Protein AF-A0A940L467-F1 (afdb_monomer_lite)

Structure (mmCIF, N/CA/C/O backbone):
data_AF-A0A940L467-F1
#
_entry.id   AF-A0A940L467-F1
#
loop_
_atom_site.group_PDB
_atom_site.id
_atom_site.type_symbol
_atom_site.label_atom_id
_atom_site.label_alt_id
_atom_site.label_comp_id
_atom_site.label_asym_id
_atom_site.label_entity_id
_atom_site.label_seq_id
_atom_site.pdbx_PDB_ins_code
_atom_site.Cartn_x
_atom_site.Cartn_y
_atom_site.Cartn_z
_atom_site.occupancy
_atom_site.B_iso_or_equiv
_atom_site.auth_seq_id
_atom_site.auth_comp_id
_atom_site.auth_asym_id
_atom_site.auth_atom_id
_atom_site.pdbx_PDB_model_num
ATOM 1 N N . MET A 1 1 ? -9.311 13.475 22.647 1.00 43.00 1 MET A N 1
ATOM 2 C CA . MET A 1 1 ? -8.194 13.855 21.749 1.00 43.00 1 MET A CA 1
ATOM 3 C C . MET A 1 1 ? -7.944 12.732 20.748 1.00 43.00 1 MET A C 1
ATOM 5 O O . MET A 1 1 ? -7.845 11.585 21.159 1.00 43.00 1 MET A O 1
ATOM 9 N N . ARG A 1 2 ? -7.899 13.014 19.436 1.00 59.56 2 ARG A N 1
ATOM 10 C CA . ARG A 1 2 ? -7.511 12.006 18.429 1.00 59.56 2 ARG A CA 1
ATOM 11 C C . ARG A 1 2 ? -5.994 11.835 18.475 1.00 59.56 2 ARG A C 1
ATOM 13 O O . ARG A 1 2 ? -5.294 12.589 17.809 1.00 59.56 2 ARG A O 1
ATOM 20 N N . THR A 1 3 ? -5.491 10.841 19.197 1.00 73.44 3 THR A N 1
ATOM 21 C CA . THR A 1 3 ? -4.083 10.448 19.069 1.00 73.44 3 THR A CA 1
ATOM 22 C C . THR A 1 3 ? -3.864 9.959 17.635 1.00 73.44 3 THR A C 1
ATOM 24 O O . THR A 1 3 ? -4.521 9.011 17.177 1.00 73.44 3 THR A O 1
ATOM 27 N N . ARG A 1 4 ? -3.038 10.689 16.878 1.00 77.44 4 ARG A N 1
ATOM 28 C CA . ARG A 1 4 ? -2.574 10.302 15.544 1.00 77.44 4 ARG A CA 1
ATOM 29 C C . ARG A 1 4 ? -1.198 9.674 15.703 1.00 77.44 4 ARG A C 1
ATOM 31 O O . ARG A 1 4 ? -0.318 10.248 16.333 1.00 77.44 4 ARG A O 1
ATOM 38 N N . PHE A 1 5 ? -1.026 8.489 15.138 1.00 86.00 5 PHE A N 1
ATOM 39 C CA . PHE A 1 5 ? 0.248 7.786 15.167 1.00 86.00 5 PHE A CA 1
ATOM 40 C C . PHE A 1 5 ? 1.121 8.286 14.016 1.00 86.00 5 PHE A C 1
ATOM 42 O O . PHE A 1 5 ? 1.163 7.680 12.949 1.00 86.00 5 PHE A O 1
ATOM 49 N N . HIS A 1 6 ? 1.801 9.413 14.238 1.00 88.94 6 HIS A N 1
ATOM 50 C CA . HIS A 1 6 ? 2.621 10.073 13.217 1.00 88.94 6 HIS A CA 1
ATOM 51 C C . HIS A 1 6 ? 3.687 9.144 12.624 1.00 88.94 6 HIS A C 1
ATOM 53 O O . HIS A 1 6 ? 3.903 9.159 11.418 1.00 88.94 6 HIS A O 1
ATOM 59 N N . PHE A 1 7 ? 4.282 8.269 13.439 1.00 92.25 7 PHE A N 1
ATOM 60 C CA . PHE A 1 7 ? 5.266 7.297 12.962 1.00 92.25 7 PHE A CA 1
ATOM 61 C C . PHE A 1 7 ? 4.680 6.302 11.947 1.00 92.25 7 PHE A C 1
ATOM 63 O O . PHE A 1 7 ? 5.348 5.959 10.977 1.00 92.25 7 PHE A O 1
ATOM 70 N N . LEU A 1 8 ? 3.424 5.874 12.124 1.00 92.44 8 LEU A N 1
ATOM 71 C CA . LEU A 1 8 ? 2.744 4.964 11.197 1.00 92.44 8 LEU A CA 1
ATOM 72 C C . LEU A 1 8 ? 2.378 5.670 9.893 1.00 92.44 8 LEU A C 1
ATOM 74 O O . LEU A 1 8 ? 2.470 5.077 8.820 1.00 92.44 8 LEU A O 1
ATOM 78 N N . ASP A 1 9 ? 1.985 6.940 9.968 1.00 92.38 9 ASP A N 1
ATOM 79 C CA . ASP A 1 9 ? 1.739 7.744 8.773 1.00 92.38 9 ASP A CA 1
ATOM 80 C C . ASP A 1 9 ? 3.039 7.965 7.975 1.00 92.38 9 ASP A C 1
ATOM 82 O O . ASP A 1 9 ? 3.027 7.791 6.754 1.00 92.38 9 ASP A O 1
ATOM 86 N N . SER A 1 10 ? 4.163 8.243 8.649 1.00 94.38 10 SER A N 1
ATOM 87 C CA . SER A 1 10 ? 5.491 8.348 8.024 1.00 94.38 10 SER A CA 1
ATOM 88 C C . SER A 1 10 ? 5.971 7.019 7.442 1.00 94.38 10 SER A C 1
ATOM 90 O O . SER A 1 10 ? 6.445 6.988 6.309 1.00 94.38 10 SER A O 1
ATOM 92 N N . LEU A 1 11 ? 5.798 5.909 8.169 1.00 94.88 11 LEU A N 1
ATOM 93 C CA . LEU A 1 11 ? 6.139 4.572 7.680 1.00 94.88 11 LEU A CA 1
ATOM 94 C C . LEU A 1 11 ? 5.351 4.244 6.412 1.00 94.88 11 LEU A C 1
ATOM 96 O O . LEU A 1 11 ? 5.938 3.808 5.426 1.00 94.88 11 LEU A O 1
ATOM 100 N N . ARG A 1 12 ? 4.037 4.508 6.412 1.00 94.56 12 ARG A N 1
ATOM 101 C CA . ARG A 1 12 ? 3.181 4.338 5.232 1.00 94.56 12 ARG A CA 1
ATOM 102 C C . ARG A 1 12 ? 3.682 5.179 4.061 1.00 94.56 12 ARG A C 1
ATOM 104 O O . ARG A 1 12 ? 3.746 4.668 2.950 1.00 94.56 12 ARG A O 1
ATOM 111 N N . ALA A 1 13 ? 4.013 6.450 4.287 1.00 95.25 13 ALA A N 1
ATOM 112 C CA . ALA A 1 13 ? 4.529 7.319 3.233 1.00 95.25 13 ALA A CA 1
ATOM 113 C C . ALA A 1 13 ? 5.839 6.769 2.646 1.00 95.25 13 ALA A C 1
ATOM 115 O O . ALA A 1 13 ? 5.965 6.660 1.428 1.00 95.25 13 ALA A O 1
ATOM 116 N N . PHE A 1 14 ? 6.763 6.335 3.505 1.00 96.25 14 PHE A N 1
ATOM 117 C CA . PHE A 1 14 ? 8.026 5.726 3.099 1.00 96.25 14 PHE A CA 1
ATOM 118 C C . PHE A 1 14 ? 7.813 4.488 2.219 1.00 96.25 14 PHE A C 1
ATOM 120 O O . PHE A 1 14 ? 8.327 4.432 1.102 1.00 96.25 14 PHE A O 1
ATOM 127 N N . VAL A 1 15 ? 6.987 3.530 2.656 1.00 96.38 15 VAL A N 1
ATOM 128 C CA . VAL A 1 15 ? 6.728 2.326 1.850 1.00 96.38 15 VAL A CA 1
ATOM 129 C C . VAL A 1 15 ? 5.980 2.625 0.546 1.00 96.38 15 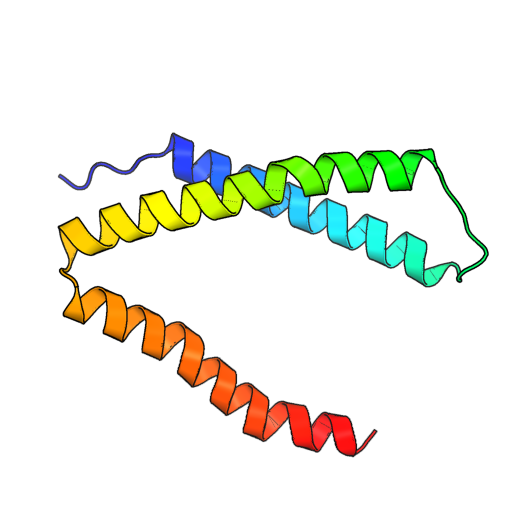VAL A C 1
ATOM 131 O O . VAL A 1 15 ? 6.208 1.936 -0.445 1.00 96.38 15 VAL A O 1
ATOM 134 N N . MET A 1 16 ? 5.139 3.666 0.492 1.00 96.50 16 MET A N 1
ATOM 135 C CA . MET A 1 16 ? 4.481 4.094 -0.752 1.00 96.50 16 MET A CA 1
ATOM 136 C C . MET A 1 16 ? 5.484 4.641 -1.774 1.00 96.50 16 MET A C 1
ATOM 138 O O . MET A 1 16 ? 5.409 4.278 -2.946 1.00 96.50 16 MET A O 1
ATOM 142 N N . VAL A 1 17 ? 6.459 5.449 -1.340 1.00 97.00 17 VAL A N 1
ATOM 143 C CA . VAL A 1 17 ? 7.508 5.984 -2.229 1.00 97.00 17 VAL A CA 1
ATOM 144 C C . VAL A 1 17 ? 8.376 4.861 -2.798 1.00 97.00 17 VAL A C 1
ATOM 146 O O . VAL A 1 17 ? 8.642 4.837 -3.998 1.00 97.00 17 VAL A O 1
ATOM 149 N N . ILE A 1 18 ? 8.747 3.875 -1.977 1.00 96.44 18 ILE A N 1
ATOM 150 C CA . ILE A 1 18 ? 9.484 2.683 -2.436 1.00 96.44 18 ILE A CA 1
ATOM 151 C C . ILE A 1 18 ? 8.699 1.931 -3.516 1.00 96.44 18 ILE A C 1
ATOM 153 O O . ILE A 1 18 ? 9.296 1.429 -4.464 1.00 96.44 18 ILE A O 1
ATOM 157 N N . GLY A 1 19 ? 7.368 1.867 -3.400 1.00 96.06 19 GLY A N 1
ATOM 158 C CA . GLY A 1 19 ? 6.502 1.268 -4.417 1.00 96.06 19 GLY A CA 1
ATOM 159 C C . GLY A 1 19 ? 6.590 1.975 -5.772 1.00 96.06 19 GLY A C 1
ATOM 160 O O . GLY A 1 19 ? 6.697 1.305 -6.796 1.00 96.06 19 GLY A O 1
ATOM 161 N N . VAL A 1 20 ? 6.616 3.311 -5.787 1.00 96.06 20 VAL A N 1
ATOM 162 C CA . VAL A 1 20 ? 6.773 4.097 -7.026 1.00 96.06 20 VAL A CA 1
ATOM 163 C C . VAL A 1 20 ? 8.120 3.806 -7.689 1.00 96.06 20 VAL A C 1
ATOM 165 O O . VAL A 1 20 ? 8.164 3.520 -8.883 1.00 96.06 20 VAL A O 1
ATOM 168 N N . VAL A 1 21 ? 9.208 3.805 -6.911 1.00 95.81 21 VAL A N 1
ATOM 169 C CA . VAL A 1 21 ? 10.553 3.481 -7.419 1.00 95.81 21 VAL A CA 1
ATOM 170 C C . VAL A 1 21 ? 10.606 2.050 -7.960 1.00 95.81 21 VAL A C 1
ATOM 172 O O . VAL A 1 21 ? 11.135 1.825 -9.044 1.00 95.81 21 VAL A O 1
ATOM 175 N N . TYR A 1 22 ? 10.007 1.094 -7.246 1.00 95.44 22 TYR A N 1
ATOM 176 C CA . TYR A 1 22 ? 9.909 -0.300 -7.681 1.00 95.44 22 TYR A CA 1
ATOM 177 C C . TYR A 1 22 ? 9.227 -0.420 -9.052 1.00 95.44 22 TYR A C 1
ATOM 179 O O . TYR A 1 22 ? 9.772 -1.056 -9.950 1.00 95.44 22 TYR A O 1
ATOM 187 N N . HIS A 1 23 ? 8.070 0.225 -9.242 1.00 94.62 23 HIS A N 1
ATOM 188 C CA . HIS A 1 23 ? 7.347 0.166 -10.515 1.00 94.62 23 HIS A CA 1
ATOM 189 C C . HIS A 1 23 ? 8.076 0.883 -11.656 1.00 94.62 23 HIS A C 1
ATOM 191 O O . HIS A 1 23 ? 8.023 0.411 -12.788 1.00 94.62 23 HIS A O 1
ATOM 197 N N . ALA A 1 24 ? 8.794 1.973 -11.373 1.00 93.75 24 ALA A N 1
ATOM 198 C CA . ALA A 1 24 ? 9.603 2.658 -12.379 1.00 93.75 24 ALA A CA 1
ATOM 199 C C . ALA A 1 24 ? 10.752 1.772 -12.895 1.00 93.75 24 ALA A C 1
ATOM 201 O O . ALA A 1 24 ? 10.978 1.692 -14.101 1.00 93.75 24 ALA A O 1
ATOM 202 N N . ILE A 1 25 ? 11.447 1.069 -11.992 1.00 92.19 25 ILE A N 1
ATOM 203 C CA . ILE A 1 25 ? 12.509 0.125 -12.370 1.00 92.19 25 ILE A CA 1
ATOM 204 C C . ILE A 1 25 ? 11.912 -1.061 -13.139 1.00 92.19 25 ILE A C 1
ATOM 206 O O . ILE A 1 25 ? 12.438 -1.413 -14.191 1.00 92.19 25 ILE A O 1
ATOM 210 N N . GLN A 1 26 ? 10.805 -1.639 -12.655 1.00 90.69 26 GLN A N 1
ATOM 211 C CA . GLN A 1 26 ? 10.135 -2.772 -13.305 1.00 90.69 26 GLN A CA 1
ATOM 212 C C . GLN A 1 26 ? 9.721 -2.437 -14.745 1.00 90.69 26 GLN A C 1
ATOM 214 O O . GLN A 1 26 ? 10.058 -3.178 -15.663 1.00 90.69 26 GLN A O 1
ATOM 219 N N . MET A 1 27 ? 9.082 -1.282 -14.959 1.00 89.88 27 MET A N 1
ATOM 220 C CA . MET A 1 27 ? 8.689 -0.812 -16.293 1.00 89.88 27 MET A CA 1
ATOM 221 C C . MET A 1 27 ? 9.902 -0.654 -17.225 1.00 89.88 27 MET A C 1
ATOM 223 O O . MET A 1 27 ? 9.841 -1.009 -18.400 1.00 89.88 27 MET A O 1
ATOM 227 N N . GLY A 1 28 ? 11.024 -0.150 -16.702 1.00 87.62 28 GLY A N 1
ATOM 228 C CA . GLY A 1 28 ? 12.264 -0.003 -17.467 1.00 87.62 28 GLY A CA 1
ATOM 229 C C . GLY A 1 28 ? 12.981 -1.321 -17.784 1.00 87.62 28 GLY A C 1
ATOM 230 O O . GLY A 1 28 ? 13.799 -1.354 -18.703 1.00 87.62 28 GLY A O 1
ATOM 231 N N . LEU A 1 29 ? 12.721 -2.393 -17.033 1.00 86.25 29 LEU A N 1
ATOM 232 C CA . LEU A 1 29 ? 13.223 -3.736 -17.338 1.00 86.25 29 LEU A CA 1
ATOM 233 C C . LEU A 1 29 ? 12.329 -4.434 -18.366 1.00 86.25 29 LEU A C 1
ATOM 235 O O . LEU A 1 29 ? 12.839 -4.922 -19.368 1.00 86.25 29 LEU A O 1
ATOM 239 N N . GLU A 1 30 ? 11.009 -4.407 -18.171 1.00 83.81 30 GLU A N 1
ATOM 240 C CA . GLU A 1 30 ? 10.033 -4.998 -19.101 1.00 83.81 30 GLU A CA 1
ATOM 241 C C . GLU A 1 30 ? 10.116 -4.366 -20.500 1.00 83.81 30 GLU A C 1
ATOM 243 O O . GLU A 1 30 ? 10.051 -5.063 -21.509 1.00 83.81 30 GLU A O 1
ATOM 248 N N . GLY A 1 31 ? 10.360 -3.053 -20.582 1.00 81.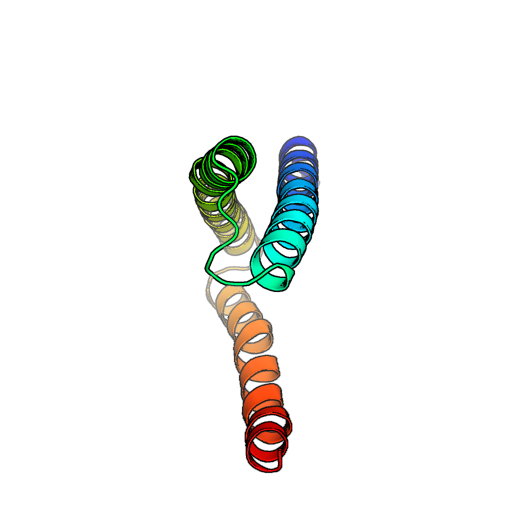81 31 GLY A N 1
ATOM 249 C CA . GLY A 1 31 ? 10.513 -2.345 -21.857 1.00 81.81 31 GLY A CA 1
ATOM 250 C C . GLY A 1 31 ? 11.759 -2.720 -22.674 1.00 81.81 31 GLY A C 1
ATOM 251 O O . GLY A 1 31 ? 11.880 -2.279 -23.815 1.00 81.81 31 GLY A O 1
ATOM 252 N N . ARG A 1 32 ? 12.695 -3.506 -22.121 1.00 79.94 32 ARG A N 1
ATOM 253 C CA . ARG A 1 32 ? 13.930 -3.934 -22.808 1.00 79.94 32 ARG A CA 1
ATOM 254 C C . ARG A 1 32 ? 13.833 -5.321 -23.455 1.00 79.94 32 ARG A C 1
ATOM 256 O O . ARG A 1 32 ? 14.775 -5.728 -24.134 1.00 79.94 32 ARG A O 1
ATOM 263 N N . GLY A 1 33 ? 12.692 -5.996 -23.309 1.00 75.31 33 GLY A N 1
ATOM 264 C CA . GLY A 1 33 ? 12.418 -7.314 -23.884 1.00 75.31 33 GLY A CA 1
ATOM 265 C C . GLY A 1 33 ? 12.958 -8.480 -23.049 1.00 75.31 33 GLY A C 1
ATOM 266 O O . GLY A 1 33 ? 13.881 -8.326 -22.253 1.00 75.31 33 GLY A O 1
ATOM 267 N N . ASP A 1 34 ? 12.391 -9.669 -23.269 1.00 73.69 34 ASP A N 1
ATOM 268 C CA . ASP A 1 34 ? 12.569 -10.860 -22.416 1.00 73.69 34 ASP A CA 1
ATOM 269 C C . ASP A 1 34 ? 14.019 -11.359 -22.284 1.00 73.69 34 ASP A C 1
ATOM 271 O O . ASP A 1 34 ? 14.360 -12.048 -21.325 1.00 73.69 34 ASP A O 1
ATOM 275 N N . ASN A 1 35 ? 14.897 -10.994 -23.223 1.00 73.19 35 ASN A N 1
ATOM 276 C CA . ASN A 1 35 ? 16.307 -11.395 -23.217 1.00 73.19 35 ASN A CA 1
ATOM 277 C C . ASN A 1 35 ? 17.204 -10.471 -22.372 1.00 73.19 35 ASN A C 1
ATOM 279 O O . ASN A 1 35 ? 18.402 -10.728 -22.243 1.00 73.19 35 ASN A O 1
ATOM 283 N N . PHE A 1 36 ? 16.661 -9.383 -21.819 1.00 74.19 36 PHE A N 1
ATOM 284 C CA . PHE A 1 36 ? 17.417 -8.433 -21.014 1.00 74.19 36 PHE A CA 1
ATOM 285 C C . PHE A 1 36 ? 17.413 -8.853 -19.538 1.00 74.19 36 PHE A C 1
ATOM 287 O O . PHE A 1 36 ? 16.434 -8.661 -18.818 1.00 74.19 36 PHE A O 1
ATOM 294 N N . HIS A 1 37 ? 18.524 -9.435 -19.080 1.00 78.88 37 HIS A N 1
ATOM 295 C CA . HIS A 1 37 ? 18.675 -9.912 -17.707 1.00 78.88 37 HIS A CA 1
ATOM 296 C C . HIS A 1 37 ? 19.693 -9.064 -16.933 1.00 78.88 37 HIS A C 1
ATOM 298 O O . HIS A 1 37 ? 20.882 -9.088 -17.236 1.00 78.88 37 HIS A O 1
ATOM 304 N N . GLU A 1 38 ? 19.227 -8.351 -15.904 1.00 86.56 38 GLU A N 1
ATOM 305 C CA . GLU A 1 38 ? 20.051 -7.520 -15.011 1.00 86.56 38 GLU A CA 1
ATOM 306 C C . GLU A 1 38 ? 19.960 -8.041 -13.565 1.00 86.56 38 GLU A C 1
ATOM 308 O O . GLU A 1 38 ? 19.119 -7.569 -12.788 1.00 86.56 38 GLU A O 1
ATOM 313 N N . PRO A 1 39 ? 20.820 -9.000 -13.161 1.00 89.12 39 PRO A N 1
ATOM 314 C CA . PRO A 1 39 ? 20.708 -9.699 -11.877 1.00 89.12 39 PRO A CA 1
ATOM 315 C C . PRO A 1 39 ? 20.684 -8.767 -10.663 1.00 89.12 39 PRO A C 1
ATOM 317 O O . PRO A 1 39 ? 19.981 -9.013 -9.682 1.00 89.12 39 PRO A O 1
ATOM 320 N N . LEU A 1 40 ? 21.442 -7.669 -10.727 1.00 91.81 40 LEU A N 1
ATOM 321 C CA . LEU A 1 40 ? 21.513 -6.687 -9.651 1.00 91.81 40 LEU A CA 1
ATOM 322 C C . LEU A 1 40 ? 20.166 -5.982 -9.444 1.00 91.81 40 LEU A C 1
ATOM 324 O O . LEU A 1 40 ? 19.700 -5.873 -8.310 1.00 91.81 40 LEU A O 1
ATOM 328 N N . LEU A 1 41 ? 19.512 -5.550 -10.526 1.00 91.50 41 LEU A N 1
ATOM 329 C CA . LEU A 1 41 ? 18.209 -4.889 -10.448 1.00 91.50 41 LEU A CA 1
ATOM 330 C C . LEU A 1 41 ? 17.116 -5.872 -10.024 1.00 91.50 41 LEU A C 1
ATOM 332 O O . LEU A 1 41 ? 16.300 -5.531 -9.169 1.00 91.50 41 LEU A O 1
ATOM 336 N N . THR A 1 42 ? 17.139 -7.106 -10.532 1.00 90.75 42 THR A N 1
ATOM 337 C CA . THR A 1 42 ? 16.207 -8.161 -10.110 1.00 90.75 42 THR A CA 1
ATOM 338 C C . THR A 1 42 ? 16.315 -8.446 -8.610 1.00 90.75 42 THR A C 1
ATOM 340 O O . THR A 1 42 ? 15.295 -8.504 -7.921 1.00 90.75 42 THR A O 1
ATOM 343 N N . ASN A 1 43 ? 17.532 -8.543 -8.068 1.00 93.69 43 ASN A N 1
ATOM 344 C CA . ASN A 1 43 ? 17.746 -8.750 -6.633 1.00 93.69 43 ASN A CA 1
ATOM 345 C C . ASN A 1 43 ? 17.268 -7.554 -5.796 1.00 93.69 43 ASN A C 1
ATOM 347 O O . ASN A 1 43 ? 16.623 -7.745 -4.764 1.00 93.69 43 ASN A O 1
ATOM 351 N N . ILE A 1 44 ? 17.526 -6.321 -6.246 1.00 94.12 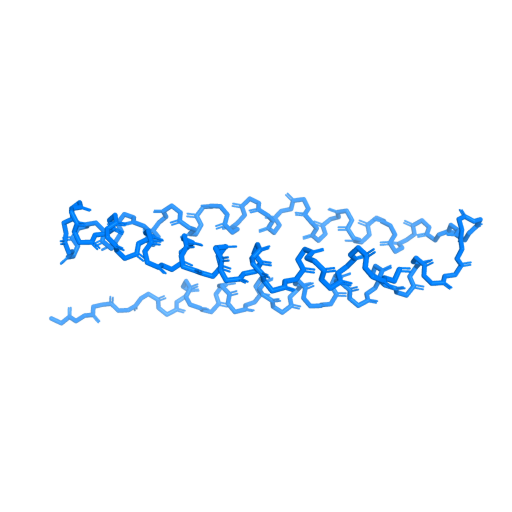44 ILE A N 1
ATOM 352 C CA . ILE A 1 44 ? 17.020 -5.107 -5.585 1.00 94.12 44 ILE A CA 1
ATOM 353 C C . ILE A 1 44 ? 15.489 -5.118 -5.546 1.00 94.12 44 ILE A C 1
ATOM 355 O O . ILE A 1 44 ? 14.899 -4.901 -4.487 1.00 94.12 44 ILE A O 1
ATOM 359 N N . LEU A 1 45 ? 14.839 -5.414 -6.673 1.00 94.38 45 LEU A N 1
ATOM 360 C CA . LEU A 1 45 ? 13.384 -5.506 -6.764 1.00 94.38 45 LEU A CA 1
ATOM 361 C C . LEU A 1 45 ? 12.828 -6.589 -5.836 1.00 94.38 45 LEU A C 1
ATOM 363 O O . LEU A 1 45 ? 11.869 -6.331 -5.105 1.00 94.38 45 LEU A O 1
ATOM 367 N N . PHE A 1 46 ? 13.452 -7.769 -5.811 1.00 94.31 46 PHE A N 1
ATOM 368 C CA . PHE A 1 46 ? 13.072 -8.855 -4.912 1.00 94.31 46 PHE A CA 1
ATOM 369 C C . PHE A 1 46 ? 13.121 -8.411 -3.450 1.00 94.31 46 PHE A C 1
ATOM 371 O O . PHE A 1 46 ? 12.134 -8.569 -2.727 1.00 94.31 46 PHE A O 1
ATOM 378 N N . VAL A 1 47 ? 14.223 -7.792 -3.018 1.00 95.31 47 VAL A N 1
ATOM 379 C CA . VAL A 1 47 ? 14.351 -7.265 -1.655 1.00 95.31 47 VAL A CA 1
ATOM 380 C C . VAL A 1 47 ? 13.268 -6.222 -1.395 1.00 95.31 47 VAL A C 1
ATOM 382 O O . VAL A 1 47 ? 12.508 -6.371 -0.443 1.00 95.31 47 VAL A O 1
ATOM 385 N N . MET A 1 48 ? 13.122 -5.210 -2.256 1.00 95.19 48 MET A N 1
ATOM 386 C CA . MET A 1 48 ? 12.115 -4.153 -2.101 1.00 95.19 48 MET A CA 1
ATOM 387 C C . MET A 1 48 ? 10.691 -4.704 -1.982 1.00 95.19 48 MET A C 1
ATOM 389 O O . MET A 1 48 ? 9.890 -4.132 -1.246 1.00 95.19 48 MET A O 1
ATOM 393 N N . HIS A 1 49 ? 10.348 -5.763 -2.716 1.00 94.06 49 HIS A N 1
ATOM 394 C CA . HIS A 1 49 ? 9.021 -6.374 -2.690 1.00 94.06 49 HIS A CA 1
ATOM 395 C C . HIS A 1 49 ? 8.797 -7.226 -1.432 1.00 94.06 49 HIS A C 1
ATOM 397 O O . HIS A 1 49 ? 7.768 -7.079 -0.766 1.00 94.06 49 HIS A O 1
ATOM 403 N N . SER A 1 50 ? 9.776 -8.072 -1.094 1.00 95.12 50 SER A N 1
ATOM 404 C CA . SER A 1 50 ? 9.644 -9.153 -0.108 1.00 95.12 50 SER A CA 1
ATOM 405 C C . SER A 1 50 ? 9.256 -8.669 1.285 1.00 95.12 50 SER A C 1
ATOM 407 O O . SER A 1 50 ? 8.479 -9.332 1.962 1.00 95.12 50 SER A O 1
ATOM 409 N N . TRP A 1 51 ? 9.750 -7.506 1.719 1.00 95.88 51 TRP A N 1
ATOM 410 C CA . TRP A 1 51 ? 9.407 -6.948 3.034 1.00 95.88 51 TRP A CA 1
ATOM 411 C C . TRP A 1 51 ? 8.302 -5.888 2.965 1.00 95.88 51 TRP A C 1
ATOM 413 O O . TRP A 1 51 ? 7.472 -5.794 3.872 1.00 95.88 51 TRP A O 1
ATOM 423 N N . ARG A 1 52 ? 8.245 -5.095 1.887 1.00 95.31 52 ARG A N 1
ATOM 424 C CA . ARG A 1 52 ? 7.298 -3.978 1.766 1.00 95.31 52 ARG A CA 1
ATOM 425 C C . ARG A 1 52 ? 5.851 -4.462 1.743 1.00 95.31 52 ARG A C 1
ATOM 427 O O . ARG A 1 52 ? 4.998 -3.853 2.388 1.00 95.31 52 ARG A O 1
ATOM 434 N N . MET A 1 53 ? 5.569 -5.552 1.025 1.00 94.62 53 MET A N 1
ATOM 435 C CA . MET A 1 53 ? 4.217 -6.113 0.947 1.00 94.62 53 MET A CA 1
ATOM 436 C C . MET A 1 53 ? 3.723 -6.608 2.321 1.00 94.62 53 MET A C 1
ATOM 438 O O . MET A 1 53 ? 2.661 -6.146 2.747 1.00 94.62 53 MET A O 1
ATOM 442 N N . PRO A 1 54 ? 4.481 -7.426 3.086 1.00 96.31 54 PRO A N 1
ATOM 443 C CA . PRO A 1 54 ? 4.141 -7.743 4.477 1.00 96.31 54 PRO A CA 1
ATOM 444 C C . PRO A 1 54 ? 3.918 -6.515 5.367 1.00 96.31 54 PRO A C 1
ATOM 446 O O . PRO A 1 54 ? 2.952 -6.483 6.129 1.00 96.31 54 PRO A O 1
ATOM 449 N N . VAL A 1 55 ? 4.751 -5.472 5.246 1.00 96.12 55 VAL A N 1
ATOM 450 C CA . VAL A 1 55 ? 4.570 -4.225 6.010 1.00 96.12 55 VAL A CA 1
ATOM 451 C C . VAL A 1 55 ? 3.234 -3.559 5.671 1.00 96.12 55 VAL A C 1
ATOM 453 O O . VAL A 1 55 ? 2.507 -3.158 6.581 1.00 96.12 55 VAL A O 1
ATOM 456 N N . PHE A 1 56 ? 2.848 -3.489 4.394 1.00 94.88 56 PHE A N 1
ATOM 457 C CA . PHE A 1 56 ? 1.527 -2.985 4.007 1.00 94.88 56 PHE A CA 1
ATOM 458 C C . PHE A 1 56 ? 0.380 -3.809 4.601 1.00 94.88 56 PHE A C 1
ATOM 460 O O . PHE A 1 56 ? -0.607 -3.228 5.063 1.00 94.88 56 PHE A O 1
ATOM 467 N N . PHE A 1 57 ? 0.501 -5.139 4.631 1.00 94.69 57 PHE A N 1
ATOM 468 C CA . PHE A 1 57 ? -0.516 -6.009 5.225 1.00 94.69 57 PHE A CA 1
ATOM 469 C C . PHE A 1 57 ? -0.667 -5.780 6.732 1.00 94.69 57 PHE A C 1
ATOM 471 O O . PHE A 1 57 ? -1.790 -5.588 7.208 1.00 94.69 57 PHE A O 1
ATOM 478 N N . LEU A 1 58 ? 0.445 -5.711 7.468 1.00 95.81 58 LEU A N 1
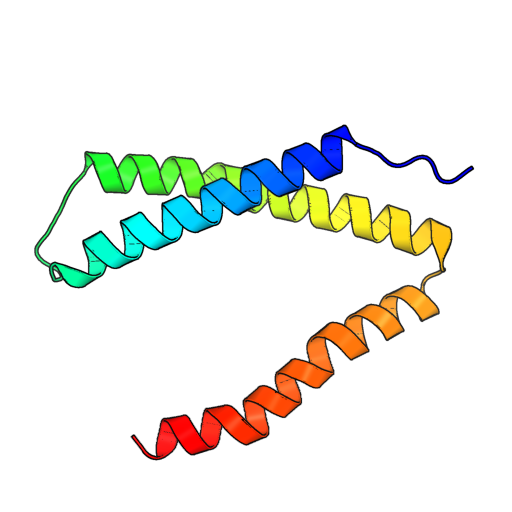ATOM 479 C CA . LEU A 1 58 ? 0.441 -5.405 8.902 1.00 95.81 58 LEU A CA 1
ATOM 480 C C . LEU A 1 58 ? -0.203 -4.040 9.180 1.00 95.81 58 LEU A C 1
ATOM 482 O O . LEU A 1 58 ? -1.088 -3.917 10.030 1.00 95.81 58 LEU A O 1
ATOM 486 N N . MET A 1 59 ? 0.177 -3.025 8.403 1.00 95.00 59 MET A N 1
ATOM 487 C CA . MET A 1 59 ? -0.371 -1.671 8.501 1.00 95.00 59 MET A CA 1
ATOM 488 C C . MET A 1 59 ? -1.877 -1.627 8.216 1.00 95.00 59 MET A C 1
ATOM 490 O O . MET A 1 59 ? -2.632 -0.965 8.931 1.00 95.00 59 MET A O 1
ATOM 494 N N . SER A 1 60 ? -2.334 -2.351 7.191 1.00 93.81 60 SER A N 1
ATOM 495 C CA . SER A 1 60 ? -3.755 -2.482 6.852 1.00 93.81 60 SER A CA 1
ATOM 496 C C . SER A 1 60 ? -4.557 -3.082 8.011 1.00 93.81 60 SER A C 1
ATOM 498 O O . SER A 1 60 ? -5.612 -2.546 8.369 1.00 93.81 60 SER A O 1
ATOM 500 N N . GLY A 1 61 ? -4.045 -4.145 8.641 1.00 94.06 61 GLY A N 1
ATOM 501 C CA . GLY A 1 61 ? -4.667 -4.768 9.812 1.00 94.06 61 GLY A CA 1
ATOM 502 C C . GLY A 1 61 ? -4.758 -3.807 10.996 1.00 94.06 61 GLY A C 1
ATOM 503 O O . GLY A 1 61 ? -5.846 -3.585 11.533 1.00 94.06 61 GLY A O 1
ATOM 504 N N . PHE A 1 62 ? -3.645 -3.152 11.333 1.00 94.25 62 PHE A N 1
ATOM 505 C CA . PHE A 1 62 ? -3.585 -2.176 12.420 1.00 94.25 62 PHE A CA 1
ATOM 506 C C . PHE A 1 62 ? -4.593 -1.030 12.232 1.00 94.25 62 PHE A C 1
ATOM 508 O O . PHE A 1 62 ? -5.392 -0.736 13.125 1.00 94.25 62 PHE A O 1
ATOM 515 N N . PHE A 1 63 ? -4.612 -0.397 11.054 1.00 92.19 63 PHE A N 1
ATOM 516 C CA . PHE A 1 63 ? -5.544 0.699 10.786 1.00 92.19 63 PHE A CA 1
ATOM 517 C C . PHE A 1 63 ? -6.999 0.238 10.714 1.00 92.19 63 PHE A C 1
ATOM 519 O O . PHE A 1 63 ? -7.889 0.990 11.115 1.00 92.19 63 PHE A O 1
ATOM 526 N N . THR A 1 64 ? -7.254 -0.985 10.244 1.00 93.62 64 THR A N 1
ATOM 527 C CA . THR A 1 64 ? -8.605 -1.559 10.247 1.00 93.62 64 THR A CA 1
ATOM 528 C C . THR A 1 64 ? -9.103 -1.739 11.679 1.00 93.62 64 THR A C 1
ATOM 530 O O . THR A 1 64 ? -10.215 -1.311 11.978 1.00 93.62 64 THR A O 1
ATOM 533 N N . GLN A 1 65 ? -8.275 -2.267 12.586 1.00 94.25 65 GLN A N 1
ATOM 534 C CA . GLN A 1 65 ? -8.649 -2.413 13.994 1.00 94.25 65 GLN A CA 1
ATOM 535 C C . GLN A 1 65 ? -8.885 -1.058 14.673 1.00 94.25 65 GLN A C 1
ATOM 537 O O . GLN A 1 65 ? -9.880 -0.875 15.375 1.00 94.25 65 GLN A O 1
ATOM 542 N N . LEU A 1 66 ? -8.029 -0.067 14.403 1.00 91.81 66 LEU A N 1
ATOM 543 C CA . LEU A 1 66 ? -8.220 1.297 14.902 1.00 91.81 66 LEU A CA 1
ATOM 544 C C . LEU A 1 66 ? -9.531 1.920 14.389 1.00 91.81 66 LEU A C 1
ATOM 546 O O . LEU A 1 66 ? -10.189 2.676 15.105 1.00 91.81 66 LEU A O 1
ATOM 550 N N . LEU A 1 67 ? -9.918 1.626 13.145 1.00 91.50 67 LEU A N 1
ATOM 551 C CA . LEU A 1 67 ? -11.172 2.096 12.563 1.00 91.50 67 LEU A CA 1
ATOM 552 C C . LEU A 1 67 ? -12.385 1.387 13.178 1.00 91.50 67 LEU A C 1
ATOM 554 O O . LEU A 1 67 ? -13.363 2.061 13.508 1.00 91.50 67 LEU A O 1
ATOM 558 N N . LEU A 1 68 ? -12.292 0.070 13.390 1.00 94.31 68 LEU A N 1
ATOM 559 C CA . LEU A 1 68 ? -13.319 -0.738 14.049 1.00 94.31 68 LEU A CA 1
ATOM 560 C C . LEU A 1 68 ? -13.609 -0.226 15.460 1.00 94.31 68 LEU A C 1
ATOM 562 O O . LEU A 1 68 ? -14.767 0.021 15.783 1.00 94.31 68 LEU A O 1
ATOM 566 N N . GLN A 1 69 ? -12.572 0.030 16.260 1.00 93.00 69 GLN A N 1
ATOM 567 C CA . GLN A 1 69 ? -12.726 0.585 17.610 1.00 93.00 69 GLN A CA 1
ATOM 568 C C . GLN A 1 69 ? -13.388 1.970 17.612 1.00 93.00 69 GLN A C 1
ATOM 570 O O . GLN A 1 69 ? -14.076 2.330 18.561 1.00 93.00 69 GLN A O 1
ATOM 575 N N . ARG A 1 70 ? -13.188 2.764 16.553 1.00 89.50 70 ARG A N 1
ATOM 576 C CA . ARG A 1 70 ? -13.692 4.145 16.475 1.00 89.50 70 ARG A CA 1
ATOM 577 C C . ARG A 1 70 ? -15.097 4.272 15.896 1.00 89.50 70 ARG A C 1
ATOM 579 O O . ARG A 1 70 ? -15.780 5.236 16.223 1.00 89.50 70 ARG A O 1
ATOM 586 N N . ARG A 1 71 ? -15.494 3.399 14.966 1.00 91.56 71 ARG A N 1
ATOM 587 C CA . ARG A 1 71 ? -16.758 3.525 14.210 1.00 91.56 71 ARG A CA 1
ATOM 588 C C . ARG A 1 71 ? -17.676 2.309 14.329 1.00 91.56 71 ARG A C 1
ATOM 590 O O . ARG A 1 71 ? -18.804 2.360 13.849 1.00 91.56 71 ARG A O 1
ATOM 597 N N . GLY A 1 72 ? -17.204 1.224 14.934 1.00 93.38 72 GLY A N 1
ATOM 598 C CA . GLY A 1 72 ? -17.906 -0.051 14.969 1.00 93.38 72 GLY A CA 1
ATOM 599 C C . GLY A 1 72 ? -17.834 -0.819 13.645 1.00 93.38 72 GLY A C 1
ATOM 600 O O . GLY A 1 72 ? -17.350 -0.335 12.614 1.00 93.38 72 GLY A O 1
ATOM 601 N N . VAL A 1 73 ? -18.331 -2.054 13.689 1.00 93.81 73 VAL A N 1
ATOM 602 C CA . VAL A 1 73 ? -18.264 -3.024 12.586 1.00 93.81 73 VAL A CA 1
ATOM 603 C C . VAL A 1 73 ? -19.077 -2.552 11.379 1.00 93.81 73 VAL A C 1
ATOM 605 O O . VAL A 1 73 ? -18.532 -2.432 10.283 1.00 93.81 73 VAL A O 1
ATOM 608 N N . SER A 1 74 ? -20.350 -2.194 11.585 1.00 94.25 74 SER A N 1
ATOM 609 C CA . SER A 1 74 ? -21.275 -1.810 10.504 1.00 94.25 74 SER A CA 1
ATOM 610 C C . SER A 1 74 ? -20.756 -0.629 9.670 1.00 94.25 74 SER A C 1
ATOM 612 O O . SER A 1 74 ? -20.652 -0.718 8.444 1.00 94.25 74 SER A O 1
ATOM 614 N N . ALA A 1 75 ? -20.321 0.454 10.321 1.00 93.81 75 ALA A N 1
ATOM 615 C CA . ALA A 1 75 ? -19.787 1.618 9.617 1.00 93.81 75 ALA A CA 1
ATOM 616 C C . ALA A 1 75 ? -18.470 1.312 8.879 1.00 93.81 75 ALA A C 1
ATOM 618 O O . ALA A 1 75 ? -18.218 1.864 7.805 1.00 93.81 75 ALA A O 1
ATOM 619 N N . THR A 1 76 ? -17.635 0.422 9.426 1.00 92.69 76 THR A N 1
ATOM 620 C CA . THR A 1 76 ? -16.371 0.010 8.797 1.00 92.69 76 THR A CA 1
ATOM 621 C C . THR A 1 76 ? -16.612 -0.830 7.543 1.00 92.69 76 THR A C 1
ATOM 623 O O . THR A 1 76 ? -15.993 -0.566 6.509 1.00 92.69 76 THR A O 1
ATOM 626 N N . LEU A 1 77 ? -17.548 -1.785 7.597 1.00 94.25 77 LEU A N 1
ATOM 627 C CA . LEU A 1 77 ? -17.954 -2.584 6.437 1.00 94.25 77 LEU A CA 1
ATOM 628 C C . LEU A 1 77 ? -18.597 -1.726 5.350 1.00 94.25 77 LEU A C 1
ATOM 630 O O . LEU A 1 77 ? -18.186 -1.820 4.195 1.00 94.25 77 LEU A O 1
ATOM 634 N N . ARG A 1 78 ? -19.534 -0.838 5.708 1.00 94.44 78 ARG A N 1
ATOM 635 C CA . ARG A 1 78 ? -20.166 0.074 4.741 1.00 94.44 78 ARG A CA 1
ATOM 636 C C . ARG A 1 78 ? -19.126 0.933 4.023 1.00 94.44 78 ARG A C 1
ATOM 638 O O . ARG A 1 78 ? -19.160 1.044 2.800 1.00 94.44 78 ARG A O 1
ATOM 645 N N . ASN A 1 79 ? -18.165 1.484 4.766 1.00 92.69 79 ASN A N 1
ATOM 646 C CA . ASN A 1 79 ? -17.070 2.263 4.193 1.00 92.69 79 ASN A CA 1
ATOM 647 C C . ASN A 1 79 ? -16.188 1.426 3.250 1.00 92.69 79 ASN A C 1
ATOM 649 O O . ASN A 1 79 ? -15.803 1.909 2.188 1.00 92.69 79 ASN A O 1
ATOM 653 N N . ARG A 1 80 ? -15.868 0.174 3.604 1.00 91.88 8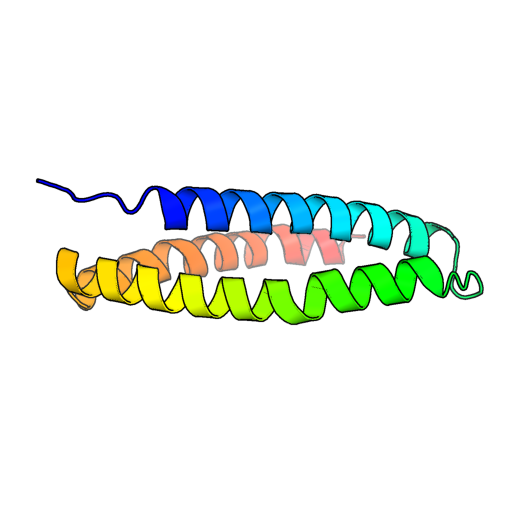0 ARG A N 1
ATOM 654 C CA . ARG A 1 80 ? -15.120 -0.730 2.713 1.00 91.88 80 ARG A CA 1
ATOM 655 C C . ARG A 1 80 ? -15.902 -1.037 1.441 1.00 91.88 80 ARG A C 1
ATOM 657 O O . ARG A 1 80 ? -15.341 -0.916 0.360 1.00 91.88 80 ARG A O 1
ATOM 664 N N . PHE A 1 81 ? -17.184 -1.367 1.564 1.00 94.38 81 PHE A N 1
ATOM 665 C CA . PHE A 1 81 ? -18.033 -1.707 0.427 1.00 94.38 81 PHE A CA 1
ATOM 666 C C . PHE A 1 81 ? -18.151 -0.538 -0.555 1.00 94.38 81 PHE A C 1
ATOM 668 O O . PHE A 1 81 ? -17.915 -0.700 -1.746 1.00 94.38 81 PHE A O 1
ATOM 675 N N . GLN A 1 82 ? -18.404 0.674 -0.057 1.00 93.94 82 GLN A N 1
ATOM 676 C CA . GLN A 1 82 ? -18.487 1.865 -0.908 1.00 93.94 82 GLN A CA 1
ATOM 677 C C . GLN A 1 82 ? -17.163 2.189 -1.610 1.00 93.94 82 GLN A C 1
ATOM 679 O O . GLN A 1 82 ? -17.175 2.646 -2.746 1.00 93.94 82 GLN A O 1
ATOM 684 N N . ARG A 1 83 ? -16.018 1.946 -0.961 1.00 93.12 83 ARG A N 1
ATOM 685 C CA . ARG A 1 83 ? -14.697 2.253 -1.536 1.00 93.12 83 ARG A CA 1
ATOM 686 C C . ARG A 1 83 ? -14.139 1.160 -2.447 1.00 93.12 83 ARG A C 1
ATOM 688 O O . ARG A 1 83 ? -13.172 1.440 -3.140 1.00 93.12 83 ARG A O 1
ATOM 695 N N . VAL A 1 84 ? -14.698 -0.051 -2.431 1.00 94.00 84 VAL A N 1
ATOM 696 C CA . VAL A 1 84 ? -14.231 -1.185 -3.251 1.00 94.00 84 VAL A CA 1
ATOM 697 C C . VAL A 1 84 ? -15.244 -1.524 -4.340 1.00 94.00 84 VAL A C 1
ATOM 699 O O . VAL A 1 84 ? -14.899 -1.511 -5.515 1.00 94.00 84 VAL A O 1
ATOM 702 N N . THR A 1 85 ? -16.504 -1.765 -3.973 1.00 95.00 85 THR A N 1
ATOM 703 C CA . THR A 1 85 ? -17.542 -2.213 -4.910 1.00 95.00 85 THR A CA 1
ATOM 704 C C . THR A 1 85 ? -17.886 -1.139 -5.930 1.00 95.00 85 THR A C 1
ATOM 706 O O . THR A 1 85 ? -18.023 -1.443 -7.109 1.00 95.00 85 THR A O 1
ATOM 709 N N . LEU A 1 86 ? -17.993 0.122 -5.503 1.00 93.56 86 LEU A N 1
ATOM 710 C CA . LEU A 1 86 ? -18.335 1.212 -6.415 1.00 93.56 86 LEU A CA 1
ATOM 711 C C . LEU A 1 86 ? -17.284 1.393 -7.528 1.00 93.56 86 LEU A C 1
ATOM 713 O O . LEU A 1 86 ? -17.669 1.302 -8.692 1.00 93.56 86 LEU A O 1
ATOM 717 N N . PRO A 1 87 ? -15.978 1.586 -7.239 1.00 92.06 87 PRO A N 1
ATOM 718 C CA . PRO A 1 87 ? -14.985 1.701 -8.305 1.00 92.06 87 PRO A CA 1
ATOM 719 C C . PRO A 1 87 ? -14.839 0.412 -9.120 1.00 92.06 87 PRO A C 1
ATOM 721 O O . PRO A 1 87 ? -14.592 0.500 -10.316 1.00 92.06 87 PRO A O 1
ATOM 724 N N . PHE A 1 88 ? -15.041 -0.765 -8.517 1.00 94.06 88 PHE A N 1
ATOM 725 C CA . PHE A 1 88 ? -15.040 -2.033 -9.248 1.00 94.06 88 PHE A CA 1
ATOM 726 C C . PHE A 1 88 ? -16.160 -2.100 -10.293 1.00 94.06 88 PHE A C 1
ATOM 728 O O . PHE A 1 88 ? -15.885 -2.386 -11.451 1.00 94.06 88 PHE A O 1
ATOM 735 N N . LEU A 1 89 ? -17.404 -1.787 -9.918 1.00 95.44 89 LEU A N 1
ATOM 736 C CA . LEU A 1 89 ? -18.538 -1.785 -10.849 1.00 95.44 89 LEU A CA 1
ATOM 737 C C . LEU A 1 89 ? -18.367 -0.734 -11.950 1.00 95.44 89 LEU A C 1
ATOM 739 O O . LEU A 1 89 ? -18.656 -1.007 -13.111 1.00 95.44 89 LEU A O 1
ATOM 743 N N . VAL A 1 90 ? -17.856 0.449 -11.598 1.00 94.06 90 VAL A N 1
ATOM 744 C CA . VAL A 1 90 ? -17.552 1.504 -12.575 1.00 94.06 90 VAL A CA 1
ATOM 745 C C . VAL A 1 90 ? -16.485 1.033 -13.565 1.00 94.06 90 VAL A C 1
ATOM 747 O O . VAL A 1 90 ? -16.676 1.162 -14.771 1.00 94.06 90 VAL A O 1
ATOM 750 N N . ALA A 1 91 ? -15.392 0.439 -13.083 1.00 92.00 91 ALA A N 1
ATOM 751 C CA . ALA A 1 91 ? -14.355 -0.127 -13.940 1.00 92.00 91 ALA A CA 1
ATOM 752 C C . ALA A 1 91 ? -14.887 -1.280 -14.808 1.00 92.00 91 ALA A C 1
ATOM 754 O O . ALA A 1 91 ? -14.538 -1.374 -15.978 1.00 92.00 91 ALA A O 1
ATOM 755 N N . LEU A 1 92 ? -15.768 -2.122 -14.269 1.00 93.25 92 LEU A N 1
ATOM 756 C CA . LEU A 1 92 ? -16.378 -3.238 -14.988 1.00 93.25 92 LEU A CA 1
ATOM 757 C C . LEU A 1 92 ? -17.236 -2.756 -16.164 1.00 93.25 92 LEU A C 1
ATOM 759 O O . LEU A 1 92 ? -17.141 -3.308 -17.253 1.00 93.25 92 LEU A O 1
ATOM 763 N N . VAL A 1 93 ? -18.043 -1.713 -15.963 1.00 94.31 93 VAL A N 1
ATOM 764 C CA . VAL A 1 93 ? -18.933 -1.179 -17.006 1.00 94.31 93 VAL A CA 1
ATOM 765 C C . VAL A 1 93 ? -18.188 -0.303 -18.012 1.00 94.31 93 VAL A C 1
ATOM 767 O O . VAL A 1 93 ? -18.566 -0.279 -19.176 1.00 94.31 93 VAL A O 1
ATOM 770 N N . LEU A 1 94 ? -17.153 0.427 -17.590 1.00 93.44 94 LEU A N 1
ATOM 771 C CA . LEU A 1 94 ? -16.441 1.358 -18.470 1.00 93.44 94 LEU A CA 1
ATOM 772 C C . LEU A 1 94 ? -15.199 0.732 -19.108 1.00 93.44 94 LEU A C 1
ATOM 774 O O . LEU A 1 94 ? -15.047 0.785 -20.320 1.00 93.44 94 LEU A O 1
ATOM 778 N N . ILE A 1 95 ? -14.304 0.141 -18.314 1.00 91.88 95 ILE A N 1
ATOM 779 C CA . ILE A 1 95 ? -12.974 -0.282 -18.780 1.00 91.88 95 ILE A CA 1
ATOM 780 C C . ILE A 1 95 ? -13.045 -1.596 -19.557 1.00 91.88 95 ILE A C 1
ATOM 782 O O . ILE A 1 95 ? -12.412 -1.697 -20.603 1.00 91.88 95 ILE A O 1
ATOM 786 N N . LEU A 1 96 ? -13.811 -2.593 -19.096 1.00 89.00 96 LEU A N 1
ATOM 787 C CA . LEU A 1 96 ? -13.888 -3.886 -19.793 1.00 89.00 96 LEU A CA 1
ATOM 788 C C . LEU A 1 96 ? -14.384 -3.786 -21.245 1.00 89.00 96 LEU A C 1
ATOM 790 O O . LEU A 1 96 ? -13.707 -4.344 -22.108 1.00 89.00 96 LEU A O 1
ATOM 794 N N . PRO A 1 97 ? -15.499 -3.095 -21.567 1.00 88.50 97 PRO A N 1
ATOM 795 C CA . PRO A 1 97 ? -15.924 -2.992 -22.960 1.00 88.50 97 PRO A CA 1
ATOM 796 C C . PRO A 1 97 ? -14.928 -2.189 -23.797 1.00 88.50 97 PRO A C 1
ATOM 798 O O . PRO A 1 97 ? -14.646 -2.579 -24.924 1.00 88.50 97 PRO A O 1
ATOM 801 N N . ILE A 1 98 ? -14.335 -1.125 -23.240 1.00 91.00 98 ILE A N 1
ATOM 802 C CA . ILE A 1 98 ? -13.287 -0.355 -23.924 1.00 91.00 98 ILE A CA 1
ATOM 803 C C . ILE A 1 98 ? -12.098 -1.257 -24.262 1.00 91.00 98 ILE A C 1
ATOM 805 O O . ILE A 1 98 ? -11.641 -1.246 -25.396 1.00 91.00 98 ILE A O 1
ATOM 809 N N . ASN A 1 99 ? -11.634 -2.079 -23.321 1.00 86.19 99 ASN A N 1
ATOM 810 C CA . ASN A 1 99 ? -10.515 -2.992 -23.550 1.00 86.19 99 ASN A CA 1
ATOM 811 C C . ASN A 1 99 ? -10.818 -4.069 -24.602 1.00 86.19 99 ASN A C 1
ATOM 813 O O . ASN A 1 99 ? -9.892 -4.579 -25.205 1.00 86.19 99 ASN A O 1
ATOM 817 N N . SER A 1 100 ? -12.083 -4.442 -24.817 1.00 81.75 100 SER A N 1
ATOM 818 C CA . SER A 1 100 ? -12.460 -5.399 -25.871 1.00 81.75 100 SER A CA 1
ATOM 819 C C . SER A 1 100 ? -12.576 -4.787 -27.273 1.00 81.75 100 SER A C 1
ATOM 821 O O . SER A 1 100 ? -12.755 -5.521 -28.241 1.00 81.75 100 SER A O 1
ATOM 823 N N . LEU A 1 101 ? -12.523 -3.455 -27.382 1.00 82.94 101 LEU A N 1
ATOM 824 C CA . LEU A 1 101 ? -12.597 -2.726 -28.653 1.00 82.94 101 LEU A CA 1
ATOM 825 C C . LEU A 1 101 ? -11.215 -2.461 -29.279 1.00 82.94 101 LEU A C 1
ATOM 827 O O . LEU A 1 101 ? -11.162 -1.988 -30.414 1.00 82.94 101 LEU A O 1
ATOM 831 N N . PHE A 1 102 ? -10.131 -2.752 -28.555 1.00 70.31 102 PHE A N 1
ATOM 832 C CA . PHE A 1 102 ? -8.733 -2.607 -28.975 1.00 70.31 102 PHE A CA 1
ATOM 833 C C . PHE A 1 102 ? -8.003 -3.945 -28.834 1.00 70.31 102 PHE A C 1
ATOM 835 O O . PHE A 1 102 ? -7.010 -4.133 -29.570 1.00 70.31 102 PHE A O 1
#

Radius of gyration: 18.86 Å; chains: 1; bounding box: 43×25×51 Å

Secondary structure (DSSP, 8-state):
-----HHHHHHHHHHHHHHHHHHHHHHHHHTT-TT---HHHHHHHHHHHHHHHHHHHHHHHHHHHHHHHHHHHHHHHHHHHHHHHHHHHHHHHHHHHHH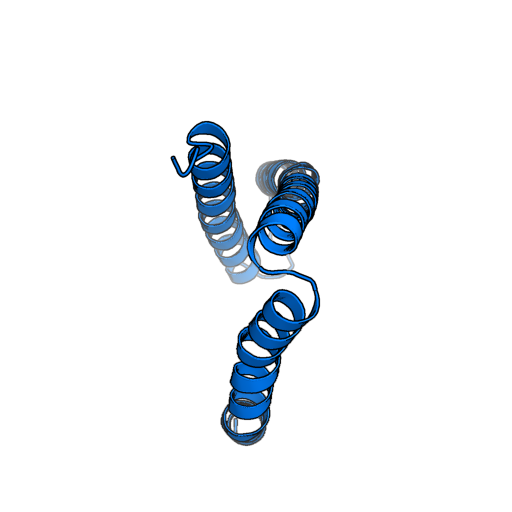HT-

Sequence (102 aa):
MRTRFHFLDSLRAFVMVIGVVYHAIQMGLEGRGDNFHEPLLTNILFVMHSWRMPVFFLMSGFFTQLLLQRRGVSATLRNRFQRVTLPFLVALVLILPINSLF

Foldseek 3Di:
DPDDPVVLVVVVVVLVVLVVVLVVLVVVQVVVDPPDDDPVSVVVSCVSPVVSVVSVVVSVVVVLVVVCVVPNDVVSVVVVCCVPVVVVVVCVVPVVVVVVVD

pLDDT: mean 90.39, std 8.2, range [43.0, 97.0]